Protein AF-A0A4U5PBU0-F1 (afdb_monomer_lite)

Secondary structure (DSSP, 8-state):
----HHHHHHHHHT-HHHHHHHHHHHHHH-TT-HHHHHHHHHHHHHHHHHHHHHT-HHHHHHHHHHHHHHH--HHHHHHHHHHHHHHHHHHHHHHTTSS--------S-TTHHHHHHHHHHHHHHHHHHHHHHH--

Organism: Steinernema carpocapsae (NCBI:txid34508)

pLDDT: mean 74.63, std 17.38, range [34.84, 93.38]

Foldseek 3Di:
DDPCPPLVVCLVVVVLPVLLVVLVVVCVVPVPPPVSLVSLLSSLQSNLVSCVVVVNLVSSLVSLVVSCVRPHPVSSVVVNVVSVVVVVVVVVVVVVPPDDDDDDDDDDDPPVVVVVVVVVVVVVVVVVVVVVVVVD

InterPro domains:
  IPR011990 Tetratricopeptide-like helical domain superfamily [G3DSA:1.25.40.10] (1-101)
  IPR011990 Tetratricopeptide-like helical domain superfamily [SSF48452] (3-75)

Structure (mmCIF, N/CA/C/O backbone):
data_AF-A0A4U5PBU0-F1
#
_entry.id   AF-A0A4U5PBU0-F1
#
loop_
_atom_site.group_PDB
_atom_site.id
_atom_site.type_symbol
_atom_site.label_atom_id
_atom_site.label_alt_id
_atom_site.label_comp_id
_atom_site.label_asym_id
_atom_site.label_entity_id
_atom_site.label_seq_id
_atom_site.pdbx_PDB_ins_code
_atom_site.Cartn_x
_atom_site.Cartn_y
_atom_site.Cartn_z
_atom_site.occupancy
_atom_site.B_iso_or_equiv
_atom_site.auth_seq_id
_atom_site.auth_comp_id
_atom_site.auth_asym_id
_atom_site.auth_atom_id
_atom_site.pdbx_PDB_model_num
ATOM 1 N N . MET A 1 1 ? 17.647 -7.286 8.422 1.00 39.09 1 MET A N 1
ATOM 2 C CA . MET A 1 1 ? 16.354 -7.066 7.740 1.00 39.09 1 MET A CA 1
ATOM 3 C C . MET A 1 1 ? 16.152 -5.564 7.599 1.00 39.09 1 MET A C 1
ATOM 5 O O . MET A 1 1 ? 15.797 -4.914 8.572 1.00 39.09 1 MET A O 1
ATOM 9 N N . CYS A 1 2 ? 16.492 -4.989 6.443 1.00 40.75 2 CYS A N 1
ATOM 10 C CA . CYS A 1 2 ? 16.328 -3.555 6.203 1.00 40.75 2 CYS A CA 1
ATOM 11 C C . CYS A 1 2 ? 14.842 -3.264 5.996 1.00 40.75 2 CYS A C 1
ATOM 13 O O . CYS A 1 2 ? 14.234 -3.700 5.023 1.00 40.75 2 CYS A O 1
ATOM 15 N N . VAL A 1 3 ? 14.259 -2.591 6.977 1.00 45.94 3 VAL A N 1
ATOM 16 C CA . VAL A 1 3 ? 12.867 -2.152 6.995 1.00 45.94 3 VAL A CA 1
ATOM 17 C C . VAL A 1 3 ? 12.620 -1.248 5.781 1.00 45.94 3 VAL A C 1
ATOM 19 O O . VAL A 1 3 ? 13.488 -0.456 5.423 1.00 45.94 3 VAL A O 1
ATOM 22 N N . ASN A 1 4 ? 11.465 -1.419 5.133 1.00 57.72 4 ASN A N 1
ATOM 23 C CA . ASN A 1 4 ? 11.040 -0.838 3.850 1.00 57.72 4 ASN A CA 1
ATOM 24 C C . ASN A 1 4 ? 11.159 0.700 3.758 1.00 57.72 4 ASN A C 1
ATOM 26 O O . ASN A 1 4 ? 10.152 1.408 3.766 1.00 57.72 4 ASN A O 1
ATOM 30 N N . LEU A 1 5 ? 12.375 1.229 3.620 1.00 63.00 5 LEU A N 1
ATOM 31 C CA . LEU A 1 5 ? 12.622 2.671 3.553 1.00 63.00 5 LEU A CA 1
ATOM 32 C C . LEU A 1 5 ? 11.946 3.312 2.329 1.00 63.00 5 LEU A C 1
ATOM 34 O O . LEU A 1 5 ? 11.449 4.430 2.407 1.00 63.00 5 LEU A O 1
ATOM 38 N N . VAL A 1 6 ? 11.873 2.571 1.218 1.00 70.31 6 VAL A N 1
ATOM 39 C CA . VAL A 1 6 ? 11.270 3.028 -0.045 1.00 70.31 6 VAL A CA 1
ATOM 40 C C . VAL A 1 6 ? 9.764 3.252 0.106 1.00 70.31 6 VAL A C 1
ATOM 42 O O . VAL A 1 6 ? 9.269 4.327 -0.220 1.00 70.31 6 VAL A O 1
ATOM 45 N N . GLY A 1 7 ? 9.041 2.272 0.659 1.00 69.00 7 GLY A N 1
ATOM 46 C CA . GLY A 1 7 ? 7.597 2.388 0.878 1.00 69.00 7 GLY A CA 1
ATOM 47 C C . GLY A 1 7 ? 7.250 3.508 1.861 1.00 69.00 7 GLY A C 1
ATOM 48 O O . GLY A 1 7 ? 6.320 4.270 1.619 1.00 69.00 7 GLY A O 1
ATOM 49 N N . LEU A 1 8 ? 8.044 3.661 2.928 1.00 70.44 8 LEU A N 1
ATOM 50 C CA . LEU A 1 8 ? 7.843 4.718 3.921 1.00 70.44 8 LEU A CA 1
ATOM 51 C C . LEU A 1 8 ? 8.094 6.116 3.336 1.00 70.44 8 LEU A C 1
ATOM 53 O O . LEU A 1 8 ? 7.341 7.048 3.605 1.00 70.44 8 LEU A O 1
ATOM 57 N N . LYS A 1 9 ? 9.140 6.259 2.512 1.00 78.56 9 LYS A N 1
ATOM 58 C CA . LYS A 1 9 ? 9.486 7.525 1.860 1.00 78.56 9 LYS A CA 1
ATOM 59 C C . LYS A 1 9 ? 8.399 7.965 0.880 1.00 78.56 9 LYS A C 1
ATOM 61 O O . LYS A 1 9 ? 7.983 9.118 0.921 1.00 78.56 9 LYS A O 1
ATOM 66 N N . LEU A 1 10 ? 7.899 7.039 0.060 1.00 73.75 10 LEU A N 1
ATOM 67 C CA . LEU A 1 10 ? 6.800 7.305 -0.872 1.00 73.75 10 LEU A CA 1
ATOM 68 C C . LEU A 1 10 ? 5.492 7.631 -0.147 1.00 73.75 10 LEU A C 1
ATOM 70 O O . LEU A 1 10 ? 4.765 8.511 -0.599 1.00 73.75 10 LEU A O 1
ATOM 74 N N . ALA A 1 11 ? 5.230 6.976 0.988 1.00 72.25 11 ALA A N 1
ATOM 75 C CA . ALA A 1 11 ? 4.077 7.277 1.828 1.00 72.25 11 ALA A CA 1
ATOM 76 C C . ALA A 1 11 ? 4.140 8.672 2.437 1.00 72.25 11 ALA A C 1
ATOM 78 O O . ALA A 1 11 ? 3.163 9.414 2.368 1.00 72.25 11 ALA A O 1
ATOM 79 N N . ASN A 1 12 ? 5.303 9.063 2.954 1.00 74.56 12 ASN A N 1
ATOM 80 C CA . ASN A 1 12 ? 5.498 10.406 3.480 1.00 74.56 12 ASN A CA 1
ATOM 81 C C . ASN A 1 12 ? 5.353 11.476 2.388 1.00 74.56 12 ASN A C 1
ATOM 83 O O . ASN A 1 12 ? 4.764 12.528 2.612 1.00 74.56 12 ASN A O 1
ATOM 87 N N . ASP A 1 13 ? 5.859 11.187 1.189 1.00 78.75 13 ASP A N 1
ATOM 88 C CA . ASP A 1 13 ? 5.791 12.113 0.064 1.00 78.75 13 ASP A CA 1
ATOM 89 C C . ASP A 1 13 ? 4.423 12.046 -0.670 1.00 78.75 13 ASP A C 1
ATOM 91 O O . ASP A 1 13 ? 4.191 12.847 -1.573 1.00 78.75 13 ASP A O 1
ATOM 95 N N . LYS A 1 14 ? 3.523 11.107 -0.312 1.00 75.56 14 LYS A N 1
ATOM 96 C CA . LYS A 1 14 ? 2.233 10.768 -0.967 1.00 75.56 14 LYS A CA 1
ATOM 97 C C . LYS A 1 14 ? 2.289 10.587 -2.494 1.00 75.56 14 LYS A C 1
ATOM 99 O O . LYS A 1 14 ? 1.270 10.629 -3.182 1.00 75.56 14 LYS A O 1
ATOM 104 N N . LYS A 1 15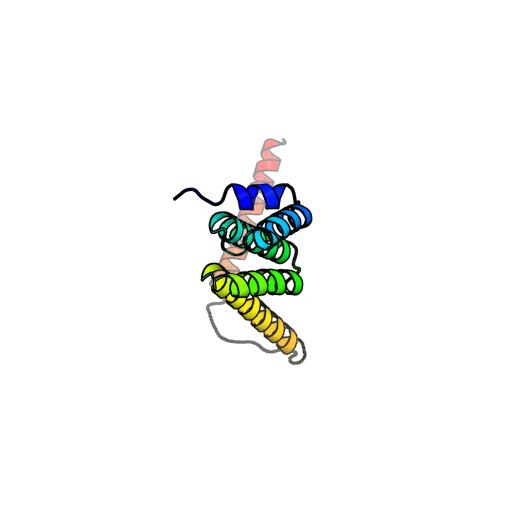 ? 3.473 10.334 -3.051 1.00 85.19 15 LYS A N 1
ATOM 105 C CA . LYS A 1 15 ? 3.717 10.194 -4.499 1.00 85.19 15 LYS A CA 1
ATOM 106 C C . LYS A 1 15 ? 3.554 8.748 -4.971 1.00 85.19 15 LYS A C 1
ATOM 108 O O . LYS A 1 15 ? 4.427 8.212 -5.646 1.00 85.19 15 LYS A O 1
ATOM 113 N N . PHE A 1 16 ? 2.447 8.104 -4.611 1.00 87.50 16 PHE A N 1
ATOM 114 C CA . PHE A 1 16 ? 2.202 6.714 -5.007 1.00 87.50 16 PHE A CA 1
ATOM 115 C C . PHE A 1 16 ? 1.833 6.581 -6.485 1.00 87.50 16 PHE A C 1
ATOM 117 O O . PHE A 1 16 ? 2.417 5.755 -7.174 1.00 87.50 16 PHE A O 1
ATOM 124 N N . GLU A 1 17 ? 0.937 7.442 -6.968 1.00 87.75 17 GLU A N 1
ATOM 125 C CA . GLU A 1 17 ? 0.508 7.542 -8.372 1.00 87.75 17 GLU A CA 1
ATOM 126 C C . GLU A 1 17 ? 1.688 7.517 -9.367 1.00 87.75 17 GLU A C 1
ATOM 128 O O . GLU A 1 17 ? 1.812 6.541 -10.117 1.00 87.75 17 GLU A O 1
ATOM 133 N N . PRO A 1 18 ? 2.609 8.509 -9.353 1.00 88.88 18 PRO A N 1
ATOM 134 C CA . PRO A 1 18 ? 3.701 8.551 -10.323 1.00 88.88 18 PRO A CA 1
ATOM 135 C C . PRO A 1 18 ? 4.671 7.377 -10.153 1.00 88.88 18 PRO A C 1
ATOM 137 O O . PRO A 1 18 ? 5.140 6.828 -11.145 1.00 88.88 18 PRO A O 1
ATOM 140 N N . ALA A 1 19 ? 4.924 6.938 -8.914 1.00 88.69 19 ALA A N 1
ATOM 141 C CA . ALA A 1 19 ? 5.799 5.801 -8.650 1.00 88.69 19 ALA A CA 1
ATOM 142 C C . ALA A 1 19 ? 5.242 4.503 -9.251 1.00 88.69 19 ALA A C 1
ATOM 144 O O . ALA A 1 19 ? 5.978 3.754 -9.890 1.00 88.69 19 ALA A O 1
ATOM 145 N N . THR A 1 20 ? 3.939 4.246 -9.093 1.00 89.81 20 THR A N 1
ATOM 146 C CA . THR A 1 20 ? 3.297 3.082 -9.711 1.00 89.81 20 THR A CA 1
ATOM 147 C C . THR A 1 20 ? 3.287 3.181 -11.232 1.00 89.81 20 THR A C 1
ATOM 149 O O . THR A 1 20 ? 3.624 2.201 -11.883 1.00 89.81 20 THR A O 1
ATOM 152 N N . ALA A 1 21 ? 3.022 4.356 -11.811 1.00 91.25 21 ALA A N 1
ATOM 153 C CA . ALA A 1 21 ? 3.024 4.530 -13.263 1.00 91.25 21 ALA A CA 1
ATOM 154 C C . ALA A 1 21 ? 4.406 4.255 -13.887 1.00 91.25 21 ALA A C 1
ATOM 156 O O . ALA A 1 21 ? 4.510 3.615 -14.934 1.00 91.25 21 ALA A O 1
ATOM 157 N N . ASP A 1 22 ? 5.487 4.702 -13.246 1.00 90.25 22 ASP A N 1
ATOM 158 C CA . ASP A 1 22 ? 6.843 4.451 -13.741 1.00 90.25 22 ASP A CA 1
ATOM 159 C C . ASP A 1 22 ? 7.259 2.982 -13.579 1.00 90.25 22 ASP A 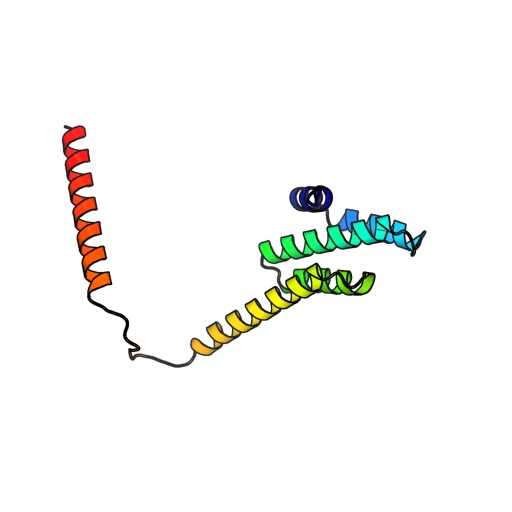C 1
ATOM 161 O O . ASP A 1 22 ? 7.905 2.416 -14.466 1.00 90.25 22 ASP A O 1
ATOM 165 N N . LEU A 1 23 ? 6.830 2.325 -12.498 1.00 90.06 23 LEU A N 1
ATOM 166 C CA . LEU A 1 23 ? 7.035 0.888 -12.309 1.00 90.06 23 LEU A CA 1
ATOM 167 C C . LEU A 1 23 ? 6.218 0.052 -13.306 1.00 90.06 23 LEU A C 1
ATOM 169 O O . LEU A 1 23 ? 6.724 -0.948 -13.810 1.00 90.06 23 LEU A O 1
ATOM 173 N N . GLU A 1 24 ? 4.994 0.466 -13.642 1.00 90.75 24 GLU A N 1
ATOM 174 C CA . GLU A 1 24 ? 4.182 -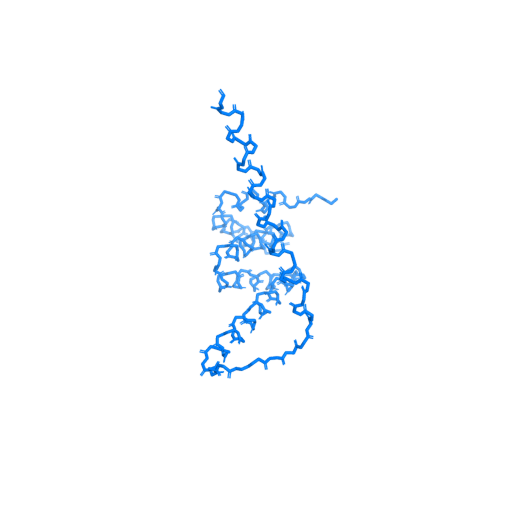0.166 -14.689 1.00 90.75 24 GLU A CA 1
ATOM 175 C C . GLU A 1 24 ? 4.864 -0.059 -16.055 1.00 90.75 24 GLU A C 1
ATOM 177 O O . GLU A 1 24 ? 4.964 -1.061 -16.758 1.00 90.75 24 GLU A O 1
ATOM 182 N N . LYS A 1 25 ? 5.426 1.105 -16.413 1.00 91.31 25 LYS A N 1
ATOM 183 C CA . LYS A 1 25 ? 6.230 1.245 -17.642 1.00 91.31 25 LYS A CA 1
ATOM 184 C C . LYS A 1 25 ? 7.435 0.306 -17.636 1.00 91.31 25 LYS A C 1
ATOM 186 O O . LYS A 1 25 ? 7.706 -0.335 -18.648 1.00 91.31 25 LYS A O 1
ATOM 191 N N . ALA A 1 26 ? 8.140 0.198 -16.509 1.00 89.19 26 ALA A N 1
ATOM 192 C CA . ALA A 1 26 ? 9.283 -0.704 -16.383 1.00 89.19 26 ALA A CA 1
ATOM 193 C C . ALA A 1 26 ? 8.875 -2.175 -16.575 1.00 89.19 26 ALA A C 1
ATOM 195 O O . ALA A 1 26 ? 9.559 -2.913 -17.285 1.00 89.19 26 ALA A O 1
ATOM 196 N N . LEU A 1 27 ? 7.737 -2.582 -16.005 1.00 87.75 27 LEU A N 1
ATOM 197 C CA . LEU A 1 27 ? 7.163 -3.917 -16.193 1.00 87.75 27 LEU A CA 1
ATOM 198 C C . LEU A 1 27 ? 6.606 -4.132 -17.604 1.00 87.75 27 LEU A C 1
ATOM 200 O O . LEU A 1 27 ? 6.608 -5.254 -18.092 1.00 87.75 27 LEU A O 1
ATOM 204 N N . ASN A 1 28 ? 6.161 -3.083 -18.289 1.00 91.94 28 ASN A N 1
ATOM 205 C CA . ASN A 1 28 ? 5.723 -3.189 -19.677 1.00 91.94 28 ASN A CA 1
ATOM 206 C C . ASN A 1 28 ? 6.907 -3.396 -20.638 1.00 91.94 28 ASN A C 1
ATOM 208 O O . ASN A 1 28 ? 6.780 -4.099 -21.634 1.00 91.94 28 ASN A O 1
ATOM 212 N N . ILE A 1 29 ? 8.068 -2.808 -20.328 1.00 91.88 29 ILE A N 1
ATOM 213 C CA . ILE A 1 29 ? 9.312 -3.028 -21.084 1.00 91.88 29 ILE A CA 1
ATOM 214 C C . ILE A 1 29 ? 9.876 -4.421 -20.789 1.00 91.88 29 ILE A C 1
ATOM 216 O O . ILE A 1 29 ? 10.283 -5.136 -21.701 1.00 91.88 29 ILE A O 1
ATOM 220 N N . ASN A 1 30 ? 9.916 -4.807 -19.513 1.00 87.50 30 ASN A N 1
ATOM 221 C CA . ASN A 1 30 ? 10.362 -6.125 -19.086 1.00 87.50 30 ASN A CA 1
ATOM 222 C C . ASN A 1 30 ? 9.441 -6.658 -17.989 1.00 87.50 30 ASN A C 1
ATOM 224 O O . ASN A 1 30 ? 9.616 -6.369 -16.800 1.00 87.50 30 ASN A O 1
ATOM 228 N N . SER A 1 31 ? 8.489 -7.489 -18.406 1.00 84.19 31 SER A N 1
ATOM 229 C CA . SER A 1 31 ? 7.489 -8.084 -17.520 1.00 84.19 31 SER A CA 1
ATOM 230 C C . SER A 1 31 ? 8.108 -8.992 -16.469 1.00 84.19 31 SER A C 1
ATOM 232 O O . SER A 1 31 ? 7.534 -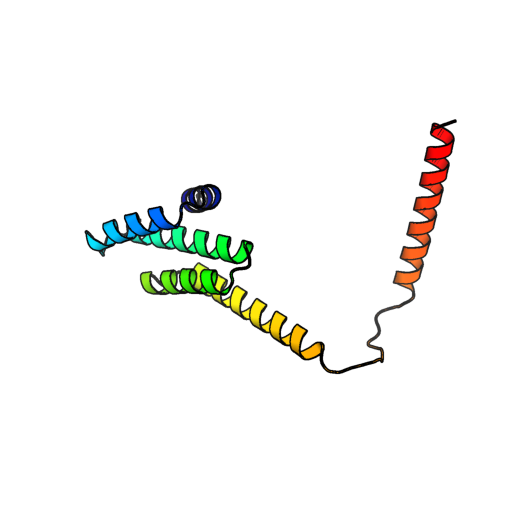9.147 -15.391 1.00 84.19 31 SER A O 1
ATOM 234 N N . GLU A 1 32 ? 9.302 -9.534 -16.729 1.00 84.94 32 GLU A N 1
ATOM 235 C CA . GLU A 1 32 ? 10.004 -10.423 -15.814 1.00 84.94 32 GLU A CA 1
ATOM 236 C C . GLU A 1 32 ? 10.992 -9.736 -14.865 1.00 84.94 32 GLU A C 1
ATOM 238 O O . GLU A 1 32 ? 11.667 -10.397 -14.066 1.00 84.94 32 GLU A O 1
ATOM 243 N N . HIS A 1 33 ? 11.049 -8.404 -14.882 1.00 86.81 33 HIS A N 1
ATOM 244 C CA . HIS A 1 33 ? 11.991 -7.644 -14.074 1.00 86.81 33 HIS A CA 1
ATOM 245 C C . HIS A 1 33 ? 11.696 -7.774 -12.567 1.00 86.81 33 HIS A C 1
ATOM 247 O O . HIS A 1 33 ? 10.887 -7.040 -11.991 1.00 86.81 33 HIS A O 1
ATOM 253 N N . LYS A 1 34 ? 12.402 -8.704 -11.906 1.00 85.88 34 LYS A N 1
ATOM 254 C CA . LYS A 1 34 ? 12.222 -9.071 -10.486 1.00 85.88 34 LYS A CA 1
ATOM 255 C C . LYS A 1 34 ? 12.197 -7.860 -9.551 1.00 85.88 34 LYS A C 1
ATOM 257 O O . LYS A 1 34 ? 11.288 -7.735 -8.737 1.00 85.88 34 LYS A O 1
ATOM 262 N N . ASN A 1 35 ? 13.132 -6.924 -9.719 1.00 85.38 35 ASN A N 1
ATOM 263 C CA . ASN A 1 35 ? 13.207 -5.739 -8.860 1.00 85.38 35 ASN A CA 1
ATOM 264 C C . 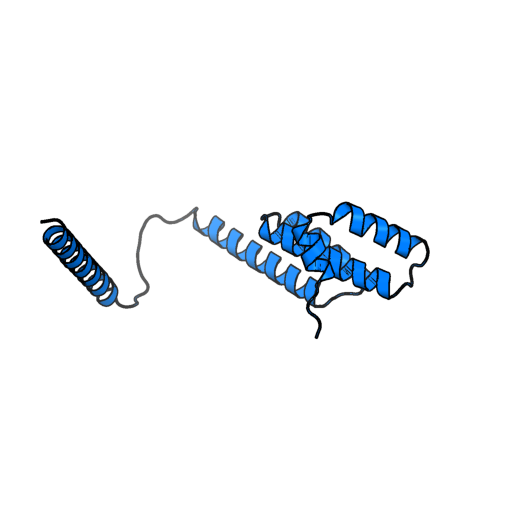ASN A 1 35 ? 12.022 -4.788 -9.078 1.00 85.38 35 ASN A C 1
ATOM 266 O O . ASN A 1 35 ? 11.532 -4.197 -8.124 1.00 85.38 35 ASN A O 1
ATOM 270 N N . ALA A 1 36 ? 11.527 -4.657 -10.316 1.00 86.69 36 ALA A N 1
ATOM 271 C CA . ALA A 1 36 ? 10.391 -3.776 -10.603 1.00 86.69 36 ALA A CA 1
ATOM 272 C C . ALA A 1 36 ? 9.107 -4.353 -9.999 1.00 86.69 36 ALA A C 1
ATOM 274 O O . ALA A 1 36 ? 8.335 -3.615 -9.392 1.00 86.69 36 ALA A O 1
ATOM 275 N N . ARG A 1 37 ? 8.934 -5.682 -10.067 1.00 87.31 37 ARG A N 1
ATOM 276 C CA . ARG A 1 37 ? 7.837 -6.381 -9.384 1.00 87.31 37 ARG A CA 1
ATOM 277 C C . ARG A 1 37 ? 7.912 -6.196 -7.871 1.00 87.31 37 ARG A C 1
ATOM 279 O O . ARG A 1 37 ? 6.926 -5.799 -7.259 1.00 87.31 37 ARG A O 1
ATOM 286 N N . GLN A 1 38 ? 9.087 -6.386 -7.272 1.00 87.25 38 GLN A N 1
ATOM 287 C CA . GLN A 1 38 ? 9.271 -6.172 -5.833 1.00 87.25 38 GLN A CA 1
ATOM 288 C C . GLN A 1 38 ? 8.978 -4.728 -5.411 1.00 87.25 38 GLN A C 1
ATOM 290 O O . GLN A 1 38 ? 8.272 -4.509 -4.425 1.00 87.25 38 GLN A O 1
ATOM 295 N N . TYR A 1 39 ? 9.469 -3.734 -6.155 1.00 88.00 39 TYR A N 1
ATOM 296 C CA . TYR A 1 39 ? 9.172 -2.332 -5.865 1.00 88.00 39 TYR A CA 1
ATOM 297 C C . TYR A 1 39 ? 7.692 -2.000 -6.059 1.00 88.00 39 TYR A C 1
ATOM 299 O O . TYR A 1 39 ? 7.141 -1.267 -5.238 1.00 88.00 39 TYR A O 1
ATOM 307 N N . MET A 1 40 ? 7.024 -2.580 -7.060 1.00 89.06 40 MET A N 1
ATOM 308 C CA . MET A 1 40 ? 5.578 -2.444 -7.244 1.00 89.06 40 MET A CA 1
ATOM 309 C C . MET A 1 40 ? 4.811 -2.972 -6.030 1.00 89.06 40 MET A C 1
ATOM 311 O O . MET A 1 40 ? 3.986 -2.257 -5.463 1.00 89.06 40 MET A O 1
ATOM 315 N N . ILE A 1 41 ? 5.141 -4.181 -5.570 1.00 89.19 41 ILE A N 1
ATOM 316 C CA . ILE A 1 41 ? 4.522 -4.813 -4.397 1.00 89.19 41 ILE A CA 1
ATOM 317 C C . ILE A 1 41 ? 4.683 -3.936 -3.151 1.00 89.19 41 ILE A C 1
ATOM 319 O O . ILE A 1 41 ? 3.705 -3.637 -2.467 1.00 89.19 41 ILE A O 1
ATOM 323 N N . VAL A 1 42 ? 5.908 -3.484 -2.862 1.00 88.31 42 VAL A N 1
ATOM 324 C CA . VAL A 1 42 ? 6.188 -2.639 -1.689 1.00 88.31 42 VAL A CA 1
ATOM 325 C C . VAL A 1 42 ? 5.453 -1.299 -1.780 1.00 88.31 42 VAL A C 1
ATOM 327 O O . VAL A 1 42 ? 4.936 -0.817 -0.771 1.00 88.31 42 VAL A O 1
ATOM 330 N N . THR A 1 43 ? 5.370 -0.716 -2.976 1.00 89.69 43 THR A N 1
ATOM 331 C CA . THR A 1 43 ? 4.701 0.570 -3.211 1.00 89.69 43 THR A CA 1
ATOM 332 C C . THR A 1 43 ? 3.191 0.456 -3.027 1.00 89.69 43 THR A C 1
ATOM 334 O O . THR A 1 43 ? 2.605 1.253 -2.297 1.00 89.69 43 THR A O 1
ATOM 337 N N . LEU A 1 44 ? 2.560 -0.562 -3.617 1.00 91.25 44 LEU A N 1
ATOM 338 C CA .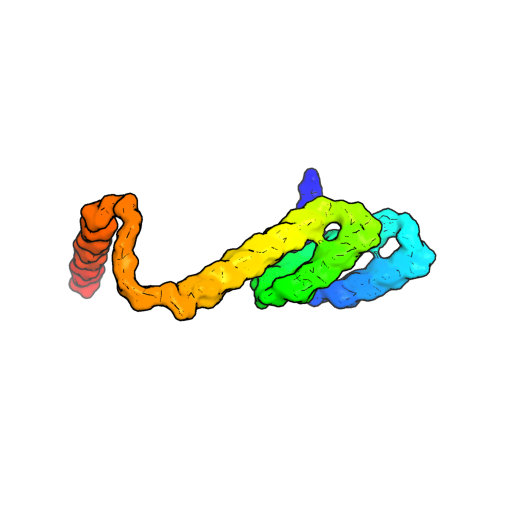 LEU A 1 44 ? 1.126 -0.820 -3.466 1.00 91.25 44 LEU A CA 1
ATOM 339 C C . LEU A 1 44 ? 0.749 -1.166 -2.018 1.00 91.25 44 LEU A C 1
ATOM 341 O O . LEU A 1 44 ? -0.273 -0.688 -1.531 1.00 91.25 44 LEU A O 1
ATOM 345 N N . LEU A 1 45 ? 1.584 -1.930 -1.300 1.00 89.94 45 LEU A N 1
ATOM 346 C CA . LEU A 1 45 ? 1.386 -2.203 0.129 1.00 89.94 45 LEU A CA 1
ATOM 347 C C . LEU A 1 45 ? 1.432 -0.921 0.967 1.00 89.94 45 LEU A C 1
ATOM 349 O O . LEU A 1 45 ? 0.609 -0.734 1.864 1.00 89.94 45 LEU A O 1
ATOM 353 N N . ALA A 1 46 ? 2.399 -0.040 0.702 1.00 89.62 46 ALA A N 1
ATOM 354 C CA . ALA A 1 46 ? 2.502 1.238 1.398 1.00 89.62 46 ALA A CA 1
ATOM 355 C C . ALA A 1 46 ? 1.306 2.149 1.078 1.00 89.62 46 ALA A C 1
ATOM 357 O O . ALA A 1 46 ? 0.739 2.747 1.991 1.00 89.62 46 ALA A O 1
ATOM 358 N N . TRP A 1 47 ? 0.870 2.187 -0.185 1.00 90.88 47 TRP A N 1
ATOM 359 C CA . TRP A 1 47 ? -0.300 2.955 -0.607 1.00 90.88 47 TRP A CA 1
ATOM 360 C C . TRP A 1 47 ? -1.581 2.447 0.057 1.00 90.88 47 TRP A C 1
ATOM 362 O O . TRP A 1 47 ? -2.313 3.230 0.656 1.00 90.88 47 TRP A O 1
ATOM 372 N N . GLY A 1 48 ? -1.823 1.133 0.036 1.00 91.50 48 GLY A N 1
ATOM 373 C CA . GLY A 1 48 ? -2.984 0.530 0.689 1.00 91.50 48 GLY A CA 1
ATOM 374 C C . GLY A 1 48 ? -3.016 0.794 2.196 1.00 91.50 48 GLY A C 1
ATOM 375 O O . GLY A 1 48 ? -4.071 1.094 2.749 1.00 91.50 48 GLY A O 1
ATOM 376 N N . ASN A 1 49 ? -1.860 0.766 2.869 1.00 89.19 49 ASN A N 1
ATOM 377 C CA . ASN A 1 49 ? -1.784 1.142 4.283 1.00 89.19 49 ASN A CA 1
ATOM 378 C C . ASN A 1 49 ? -2.082 2.629 4.511 1.00 89.19 49 ASN A C 1
ATOM 380 O O . ASN A 1 49 ? -2.846 2.940 5.416 1.00 89.19 49 ASN A O 1
ATOM 384 N N . SER A 1 50 ? -1.565 3.524 3.666 1.00 89.25 50 SER A N 1
ATOM 385 C CA . SER A 1 50 ? -1.886 4.955 3.746 1.00 89.25 50 SER A CA 1
ATOM 386 C C . SER A 1 50 ? -3.385 5.210 3.563 1.00 89.25 50 SER A C 1
ATOM 388 O O . SER A 1 50 ? -3.968 5.966 4.329 1.00 89.25 50 SER A O 1
ATOM 390 N N . LEU A 1 51 ? -4.031 4.544 2.600 1.00 90.00 51 LEU A N 1
ATOM 391 C CA . LEU A 1 51 ? -5.480 4.650 2.375 1.00 90.00 51 LEU A CA 1
ATOM 392 C C . LEU A 1 51 ? -6.278 4.104 3.564 1.00 90.00 51 LEU A C 1
ATOM 394 O O . LEU A 1 51 ? -7.251 4.713 3.999 1.00 90.00 51 LEU A O 1
ATOM 398 N N . LYS A 1 52 ? -5.822 2.991 4.152 1.00 87.88 52 LYS A N 1
ATOM 399 C CA . LYS A 1 52 ? -6.399 2.432 5.380 1.00 87.88 52 LYS A CA 1
ATOM 400 C C . LYS A 1 52 ? -6.312 3.418 6.547 1.00 87.88 52 LYS A C 1
ATOM 402 O O . LYS A 1 52 ? -7.275 3.525 7.304 1.00 87.88 52 LYS A O 1
ATOM 407 N N . ASP A 1 53 ? -5.186 4.114 6.687 1.00 86.00 53 ASP A N 1
ATOM 408 C CA . ASP A 1 53 ? -4.970 5.119 7.733 1.00 86.00 53 ASP A CA 1
ATOM 409 C C . ASP A 1 53 ? -5.809 6.387 7.485 1.00 86.00 53 ASP A C 1
ATOM 411 O O . ASP A 1 53 ? -6.302 6.997 8.432 1.00 86.00 53 ASP A O 1
ATOM 415 N N . GLU A 1 54 ? -6.052 6.735 6.219 1.00 86.31 54 GLU A N 1
ATOM 416 C CA . GLU A 1 54 ? -6.973 7.802 5.797 1.00 86.31 54 GLU A CA 1
ATOM 417 C C . GLU A 1 54 ? -8.460 7.410 5.934 1.00 86.31 54 GLU A C 1
ATOM 419 O O . GLU A 1 54 ? -9.340 8.268 5.864 1.00 86.31 54 GLU A O 1
ATOM 424 N N . GLY A 1 55 ? -8.756 6.129 6.180 1.00 85.12 55 GLY A N 1
ATOM 425 C CA . GLY A 1 55 ? -10.114 5.598 6.325 1.00 85.12 55 GLY A CA 1
ATOM 426 C C . GLY A 1 55 ? -10.768 5.155 5.013 1.00 85.12 55 GLY A C 1
ATOM 427 O O . GLY A 1 55 ? -11.897 4.658 5.040 1.00 85.12 55 GLY A O 1
ATOM 428 N N . ASP A 1 56 ? -10.066 5.259 3.884 1.00 89.62 56 ASP A N 1
ATOM 429 C CA . ASP A 1 56 ? -10.505 4.718 2.599 1.00 89.62 56 ASP A CA 1
ATOM 430 C C . ASP A 1 56 ? -10.222 3.211 2.517 1.00 89.62 56 ASP A C 1
ATOM 432 O O . ASP A 1 56 ? -9.229 2.729 1.965 1.00 89.62 56 ASP A O 1
ATOM 436 N N . VAL A 1 57 ? -11.133 2.444 3.113 1.00 88.81 57 VAL A N 1
ATOM 437 C CA . VAL A 1 57 ? -11.068 0.979 3.141 1.00 88.81 57 VAL A CA 1
ATOM 438 C C . VAL A 1 57 ? -11.238 0.373 1.746 1.00 88.81 57 VAL A C 1
ATOM 440 O O . VAL A 1 57 ? -10.607 -0.643 1.456 1.00 88.81 57 VAL A O 1
ATOM 443 N N . ASN A 1 58 ? -12.061 0.978 0.884 1.00 89.12 58 ASN A N 1
ATOM 444 C CA . ASN A 1 58 ? -12.314 0.454 -0.459 1.00 89.12 58 ASN A CA 1
ATOM 445 C C . ASN A 1 58 ? -11.074 0.625 -1.339 1.00 89.12 58 ASN A C 1
ATOM 447 O O . ASN A 1 58 ? -10.597 -0.358 -1.905 1.00 89.12 58 ASN A O 1
ATOM 451 N N . GLY A 1 59 ? -10.497 1.830 -1.365 1.00 91.12 59 GLY A N 1
ATOM 452 C CA . GLY A 1 59 ? -9.261 2.094 -2.091 1.00 91.12 59 GLY A CA 1
ATOM 453 C C . GLY A 1 59 ? -8.106 1.235 -1.578 1.00 91.12 59 GLY A C 1
ATOM 454 O O . GLY A 1 59 ? -7.368 0.653 -2.372 1.00 91.12 59 GLY A O 1
ATOM 455 N N . ALA A 1 60 ? -7.973 1.070 -0.256 1.00 91.69 60 ALA A N 1
ATOM 456 C CA . ALA A 1 60 ? -6.960 0.188 0.324 1.00 91.69 60 ALA A CA 1
ATOM 457 C C . ALA A 1 60 ? -7.089 -1.261 -0.177 1.00 91.69 60 ALA A C 1
ATOM 459 O O . ALA A 1 60 ? -6.085 -1.890 -0.524 1.00 91.69 60 ALA A O 1
ATOM 460 N N . ARG A 1 61 ? -8.324 -1.774 -0.249 1.00 92.44 61 ARG A N 1
ATOM 461 C CA . ARG A 1 61 ? -8.623 -3.132 -0.711 1.00 92.44 61 ARG A CA 1
ATOM 462 C C . ARG A 1 61 ? -8.173 -3.351 -2.150 1.00 92.44 61 ARG A C 1
ATOM 464 O O . ARG A 1 61 ? -7.433 -4.296 -2.404 1.00 92.44 61 ARG A O 1
ATOM 471 N N . GLU A 1 62 ? -8.522 -2.437 -3.052 1.00 93.38 62 GLU A N 1
ATOM 472 C CA . GLU A 1 62 ? -8.122 -2.509 -4.463 1.00 93.38 62 GLU A CA 1
ATOM 473 C C . GLU A 1 62 ? -6.596 -2.555 -4.622 1.00 93.38 62 GLU A C 1
ATOM 475 O O . GLU A 1 62 ? -6.066 -3.316 -5.436 1.00 93.38 62 GLU A O 1
ATOM 480 N N . LYS A 1 63 ? -5.852 -1.768 -3.828 1.00 93.31 63 LYS A N 1
ATOM 481 C CA . LYS A 1 63 ? -4.380 -1.792 -3.881 1.00 93.31 63 LYS A CA 1
ATOM 482 C C . LYS A 1 63 ? -3.816 -3.127 -3.398 1.00 93.31 63 LYS A C 1
ATOM 484 O O . LYS A 1 63 ? -2.880 -3.633 -4.015 1.00 93.31 63 LYS A O 1
ATOM 489 N N . PHE A 1 64 ? -4.371 -3.717 -2.339 1.00 93.00 64 PHE A N 1
ATOM 490 C CA . PHE A 1 64 ? -3.930 -5.030 -1.861 1.00 93.00 64 PHE A CA 1
ATOM 491 C C . PHE A 1 64 ? -4.303 -6.164 -2.823 1.00 93.00 64 PHE A C 1
ATOM 493 O O . PHE A 1 64 ? -3.487 -7.056 -3.043 1.00 93.00 64 PHE A O 1
ATOM 500 N N . GLU A 1 65 ? -5.473 -6.110 -3.459 1.00 91.50 65 GLU A N 1
ATOM 501 C CA . GLU A 1 65 ? -5.871 -7.063 -4.504 1.00 91.50 65 GLU A CA 1
ATOM 502 C C . GLU A 1 65 ? -4.915 -7.013 -5.703 1.00 91.50 65 GLU A C 1
ATOM 504 O O . GLU A 1 65 ? -4.470 -8.058 -6.182 1.00 91.50 65 GLU A O 1
ATOM 509 N N . LYS A 1 66 ? -4.494 -5.812 -6.128 1.00 90.69 66 LYS A N 1
ATOM 510 C CA . LYS A 1 66 ? -3.450 -5.669 -7.155 1.00 90.69 66 LYS A CA 1
ATOM 511 C C . LYS A 1 66 ? -2.143 -6.355 -6.754 1.00 90.69 66 LYS A C 1
ATOM 513 O O . LYS A 1 66 ? -1.530 -7.002 -7.593 1.00 90.69 66 LYS A O 1
ATOM 518 N N . VAL A 1 67 ? -1.715 -6.262 -5.492 1.00 91.19 67 VAL A N 1
ATOM 519 C CA . VAL A 1 67 ? -0.499 -6.955 -5.013 1.00 91.19 67 VAL A CA 1
ATOM 520 C C . VAL A 1 67 ? -0.622 -8.471 -5.159 1.00 91.19 67 VAL A C 1
ATOM 522 O O . VAL A 1 67 ? 0.340 -9.129 -5.562 1.00 91.19 67 VAL A O 1
ATOM 525 N N . LEU A 1 68 ? -1.799 -9.027 -4.862 1.00 89.19 68 LEU A N 1
ATOM 526 C CA . LEU A 1 68 ? -2.044 -10.461 -5.012 1.00 89.19 68 LEU A CA 1
ATOM 527 C C . LEU A 1 68 ? -1.947 -10.924 -6.464 1.00 89.19 68 LEU A C 1
ATOM 529 O O . LEU A 1 68 ? -1.463 -12.026 -6.702 1.00 89.19 68 LEU A O 1
ATOM 533 N N . ALA A 1 69 ? -2.343 -10.080 -7.418 1.00 86.75 69 ALA A N 1
ATOM 534 C CA . ALA A 1 69 ? -2.256 -10.393 -8.840 1.00 86.75 69 ALA A CA 1
ATOM 535 C C . ALA A 1 69 ? -0.809 -10.531 -9.356 1.00 86.75 69 ALA A C 1
ATOM 537 O O . ALA A 1 69 ? -0.598 -11.199 -10.365 1.00 86.75 69 ALA A O 1
ATOM 538 N N . TYR A 1 70 ? 0.183 -9.926 -8.688 1.00 80.19 70 TYR A N 1
ATOM 539 C CA . TYR A 1 70 ? 1.585 -9.993 -9.121 1.00 80.19 70 TYR A CA 1
ATOM 540 C C . TYR A 1 70 ? 2.328 -11.231 -8.603 1.00 80.19 70 TYR A C 1
ATOM 542 O O . TYR A 1 70 ? 2.851 -11.995 -9.406 1.00 80.19 70 TYR A O 1
ATOM 550 N N . GLU A 1 71 ? 2.415 -11.426 -7.284 1.00 74.62 71 GLU A N 1
ATOM 551 C CA . GLU A 1 71 ? 3.143 -12.571 -6.693 1.00 74.62 71 GLU A CA 1
ATOM 552 C C . GLU A 1 71 ? 2.445 -13.193 -5.472 1.00 74.62 71 GLU A C 1
ATOM 554 O O . GLU A 1 71 ? 2.995 -14.096 -4.848 1.00 74.62 71 GLU A O 1
ATOM 559 N N . GLY A 1 72 ? 1.232 -12.750 -5.112 1.00 70.94 72 GLY A N 1
ATOM 560 C CA . GLY A 1 72 ? 0.536 -13.319 -3.953 1.00 70.94 72 GLY A CA 1
ATOM 561 C C . GLY A 1 72 ? 1.276 -13.084 -2.631 1.00 70.94 72 GLY A C 1
ATOM 562 O O . GLY A 1 72 ? 1.473 -14.018 -1.857 1.00 70.94 72 GLY A O 1
ATOM 563 N N . ASP A 1 73 ? 1.710 -11.844 -2.364 1.00 79.69 73 ASP A N 1
ATOM 564 C CA . ASP A 1 73 ? 2.455 -11.534 -1.137 1.00 79.69 73 ASP A CA 1
ATOM 565 C C . ASP A 1 73 ? 1.583 -11.803 0.112 1.00 79.69 73 ASP A C 1
ATOM 567 O O . ASP A 1 73 ? 0.490 -11.231 0.241 1.00 79.69 73 ASP A O 1
ATOM 571 N N . PRO A 1 74 ? 2.050 -12.622 1.076 1.00 82.38 74 PRO A N 1
ATOM 572 C CA . PRO A 1 74 ? 1.281 -12.956 2.275 1.00 82.38 74 PRO A CA 1
ATOM 573 C C . PRO A 1 74 ? 0.928 -11.725 3.122 1.00 82.38 74 PRO A C 1
ATOM 575 O O . PRO A 1 74 ? -0.056 -11.738 3.863 1.00 82.38 74 PRO A O 1
ATOM 578 N N . ARG A 1 75 ? 1.689 -10.629 3.000 1.00 83.38 75 ARG A N 1
ATOM 579 C CA . ARG A 1 75 ? 1.387 -9.359 3.671 1.00 83.38 75 ARG A CA 1
ATOM 580 C C . ARG A 1 75 ? 0.105 -8.728 3.137 1.00 83.38 75 ARG A C 1
ATOM 582 O O . ARG A 1 75 ? -0.646 -8.161 3.926 1.00 83.38 75 ARG A O 1
ATOM 589 N N . ALA A 1 76 ? -0.159 -8.841 1.835 1.00 86.19 76 ALA A N 1
ATOM 590 C CA . ALA A 1 76 ? -1.388 -8.335 1.228 1.00 86.19 76 ALA A CA 1
ATOM 591 C C . ALA A 1 76 ? -2.604 -9.173 1.641 1.00 86.19 76 ALA A C 1
ATOM 593 O O . ALA A 1 76 ? -3.638 -8.604 1.982 1.00 86.19 76 ALA A O 1
ATOM 594 N N . LEU A 1 77 ? -2.458 -10.504 1.711 1.00 86.88 77 LEU A N 1
ATOM 595 C CA . LEU A 1 77 ? -3.508 -11.399 2.221 1.00 86.88 77 LEU A CA 1
ATOM 596 C C . LEU A 1 77 ? -3.908 -11.033 3.651 1.00 86.88 77 LEU A C 1
ATOM 598 O O . LEU A 1 77 ? -5.086 -10.830 3.937 1.00 86.88 77 LEU A O 1
ATOM 602 N N . LYS A 1 78 ? -2.916 -10.879 4.535 1.00 88.56 78 LYS A N 1
ATOM 603 C CA . LYS A 1 78 ? -3.158 -10.484 5.925 1.00 88.56 78 LYS A CA 1
ATOM 604 C C . LYS A 1 78 ? -3.831 -9.112 6.016 1.00 88.56 78 LYS A C 1
ATOM 606 O O . LYS A 1 78 ? -4.758 -8.932 6.799 1.00 88.56 78 LYS A O 1
ATOM 611 N N . ALA A 1 79 ? -3.387 -8.147 5.211 1.00 86.94 79 ALA A N 1
ATOM 612 C CA . ALA A 1 79 ? -3.986 -6.817 5.196 1.00 86.94 79 ALA A CA 1
ATOM 613 C C . ALA A 1 79 ? -5.459 -6.850 4.748 1.00 86.94 79 ALA A C 1
ATOM 615 O O . ALA A 1 79 ? -6.289 -6.183 5.361 1.00 86.94 79 ALA A O 1
ATOM 616 N N . LEU A 1 80 ? -5.807 -7.656 3.739 1.00 88.25 80 LEU A N 1
ATOM 617 C CA . LEU A 1 80 ? -7.195 -7.849 3.303 1.00 88.25 80 LEU A CA 1
ATOM 618 C C . LEU A 1 80 ? -8.058 -8.499 4.388 1.00 88.25 80 LEU A C 1
ATOM 620 O O . LEU A 1 80 ? -9.168 -8.034 4.645 1.00 88.25 80 LEU A O 1
ATOM 624 N N . GLU A 1 81 ? -7.535 -9.513 5.078 1.00 87.94 81 GLU A N 1
ATOM 625 C CA . GLU A 1 81 ? -8.231 -10.147 6.201 1.00 87.94 81 GLU A CA 1
ATOM 626 C C . GLU A 1 81 ? -8.518 -9.142 7.332 1.00 87.94 81 GLU A C 1
ATOM 628 O O . GLU A 1 81 ? -9.626 -9.104 7.872 1.00 87.94 81 GLU A O 1
ATOM 633 N N . GLU A 1 82 ? -7.557 -8.269 7.655 1.00 87.31 82 GLU A N 1
ATOM 634 C CA . GLU A 1 82 ? -7.734 -7.194 8.638 1.00 87.31 82 GLU A CA 1
ATOM 635 C C . GLU A 1 82 ? -8.822 -6.189 8.221 1.00 87.31 82 GLU A C 1
ATOM 637 O O . GLU A 1 82 ? -9.610 -5.744 9.067 1.00 87.31 82 GLU A O 1
ATOM 642 N N . LEU A 1 83 ? -8.889 -5.825 6.934 1.00 86.19 83 LEU A N 1
ATOM 643 C CA . LEU A 1 83 ? -9.939 -4.948 6.404 1.00 86.19 83 LEU A CA 1
ATOM 644 C C . LEU A 1 83 ? -11.320 -5.609 6.520 1.00 86.19 83 LEU A C 1
ATOM 646 O O . LEU A 1 83 ? -12.273 -4.984 6.997 1.00 86.19 83 LEU A O 1
ATOM 650 N N . ASP A 1 84 ? -11.418 -6.889 6.170 1.00 84.19 84 ASP A N 1
ATOM 651 C CA . ASP A 1 84 ? -12.664 -7.653 6.222 1.00 84.19 84 ASP A CA 1
ATOM 652 C C . ASP A 1 84 ? -13.148 -7.885 7.656 1.00 84.19 84 ASP A C 1
ATOM 654 O O . ASP A 1 84 ? -14.348 -7.790 7.946 1.00 84.19 84 ASP A O 1
ATOM 658 N N . ALA A 1 85 ? -12.225 -8.137 8.585 1.00 81.88 85 ALA A N 1
ATOM 659 C CA . ALA A 1 85 ? -12.522 -8.238 10.008 1.00 81.88 85 ALA A CA 1
ATOM 660 C C . ALA A 1 85 ? -13.090 -6.917 10.551 1.00 81.88 85 ALA A C 1
ATOM 662 O O . ALA A 1 85 ? -14.132 -6.918 11.217 1.00 81.88 85 ALA A O 1
ATOM 663 N N . LYS A 1 86 ? -12.470 -5.776 10.214 1.00 75.19 86 LYS A N 1
ATOM 664 C CA . LYS A 1 86 ? -12.975 -4.443 10.589 1.00 75.19 86 LYS A CA 1
ATOM 665 C C . LYS A 1 86 ? -14.355 -4.164 9.993 1.00 75.19 86 LYS A C 1
ATOM 667 O O . LYS A 1 86 ? -15.233 -3.675 10.706 1.00 75.19 86 LYS A O 1
ATOM 672 N N . ALA A 1 87 ? -14.592 -4.534 8.735 1.00 74.81 87 ALA A N 1
ATOM 673 C CA . ALA A 1 87 ? -15.894 -4.373 8.089 1.00 74.81 87 ALA A CA 1
ATOM 674 C C . ALA A 1 87 ? -17.003 -5.180 8.794 1.00 74.81 87 ALA A C 1
ATOM 676 O O . ALA A 1 87 ? -18.106 -4.670 9.019 1.00 74.81 87 ALA A O 1
ATOM 677 N N . LYS A 1 88 ? -16.711 -6.421 9.210 1.00 68.94 88 LYS A N 1
ATOM 678 C CA . LYS A 1 88 ? -17.642 -7.263 9.985 1.00 68.94 88 LYS A CA 1
ATOM 679 C C . LYS A 1 88 ? -17.949 -6.671 11.364 1.00 68.94 88 LYS A C 1
ATOM 681 O O . LYS A 1 88 ? -19.104 -6.690 11.789 1.00 68.94 88 LYS A O 1
ATOM 686 N N . ILE A 1 89 ? -16.949 -6.117 12.050 1.00 64.94 89 ILE A N 1
ATOM 687 C CA . ILE A 1 89 ? -17.129 -5.451 13.351 1.00 64.94 89 ILE A CA 1
ATOM 688 C C . ILE A 1 89 ? -18.019 -4.205 13.205 1.00 64.94 89 ILE A C 1
ATOM 690 O O . ILE A 1 89 ? -18.959 -4.034 13.983 1.00 64.94 89 ILE A O 1
ATOM 694 N N . SER A 1 90 ? -17.796 -3.383 12.174 1.00 63.16 90 SER A N 1
ATOM 695 C CA . SER A 1 90 ? -18.633 -2.207 11.894 1.00 63.16 90 SER A CA 1
ATOM 696 C C . SER A 1 90 ? -20.083 -2.574 11.568 1.00 63.16 90 SER A C 1
ATOM 698 O O . SER A 1 90 ? -21.000 -1.943 12.093 1.00 63.16 90 SER A O 1
ATOM 700 N N . LYS A 1 91 ? -20.323 -3.635 10.781 1.00 59.62 91 LYS A N 1
ATOM 701 C CA . LYS A 1 91 ? -21.688 -4.121 10.503 1.00 59.62 91 LYS A CA 1
ATOM 702 C C . LYS A 1 91 ? -22.405 -4.613 11.761 1.00 59.62 91 LYS A C 1
ATOM 704 O O . LYS A 1 91 ? -23.569 -4.279 11.950 1.00 59.62 91 LYS A O 1
ATOM 709 N N . ARG A 1 92 ? -21.713 -5.337 12.649 1.00 57.81 92 ARG A N 1
ATOM 710 C CA . ARG A 1 92 ? -22.288 -5.796 13.928 1.00 57.81 92 ARG A CA 1
ATOM 711 C C . ARG A 1 92 ? -22.663 -4.634 14.850 1.00 57.81 92 ARG A C 1
ATOM 713 O O . ARG A 1 92 ? -23.690 -4.708 15.517 1.00 57.81 92 ARG A O 1
ATOM 720 N N . LYS A 1 93 ? -21.871 -3.555 14.850 1.00 53.41 93 LYS A N 1
ATOM 721 C CA . LYS A 1 93 ? -22.139 -2.335 15.629 1.00 53.41 93 LYS A CA 1
ATOM 722 C C . LYS A 1 93 ? -23.327 -1.526 15.085 1.00 53.41 93 LYS A C 1
ATOM 724 O O . LYS A 1 93 ? -24.062 -0.938 15.873 1.00 53.41 93 LYS A O 1
ATOM 729 N N . ALA A 1 94 ? -23.542 -1.536 13.768 1.00 51.03 94 ALA A N 1
ATOM 730 C CA . ALA A 1 94 ? -24.693 -0.902 13.119 1.00 51.03 94 ALA A CA 1
ATOM 731 C C . ALA A 1 94 ? -25.991 -1.727 13.250 1.00 51.03 94 ALA A C 1
ATOM 733 O O . ALA A 1 94 ? -27.073 -1.160 13.354 1.00 51.03 94 ALA A O 1
ATOM 734 N N . SER A 1 95 ? -25.906 -3.061 13.307 1.00 47.72 95 SER A N 1
ATOM 735 C CA . SER A 1 95 ? -27.074 -3.922 13.562 1.00 47.72 95 SER A CA 1
ATOM 736 C C . SER A 1 95 ? -27.509 -3.954 15.033 1.00 47.72 95 SER A C 1
ATOM 738 O O . SER A 1 95 ? -28.640 -4.327 15.321 1.00 47.72 95 SER A O 1
ATOM 740 N N . SER A 1 96 ? -26.642 -3.562 15.974 1.00 49.41 96 SER A N 1
ATOM 741 C CA . SER A 1 96 ? -26.994 -3.427 17.397 1.00 49.41 96 SER A CA 1
ATOM 742 C C . SER A 1 96 ? -27.601 -2.066 17.763 1.00 49.41 96 SER A C 1
ATOM 744 O O . SER A 1 96 ? -27.953 -1.862 18.919 1.00 49.41 96 SER A O 1
ATOM 746 N N . SER A 1 97 ? -27.725 -1.121 16.821 1.00 47.81 97 SER A N 1
ATOM 747 C CA . SER A 1 97 ? -28.309 0.205 17.087 1.00 47.81 97 SER A CA 1
ATOM 748 C C . SER A 1 97 ? -29.785 0.341 16.693 1.00 47.81 97 SER A C 1
ATOM 750 O O . SER A 1 97 ? -30.329 1.436 16.807 1.00 47.81 97 SER A O 1
ATOM 752 N N . SER A 1 98 ? -30.452 -0.734 16.254 1.00 47.72 98 SER A N 1
ATOM 753 C CA . SER A 1 98 ? -31.877 -0.706 15.877 1.00 47.72 98 SER A CA 1
ATOM 754 C C . SER A 1 98 ? -32.811 -1.542 16.758 1.00 47.72 98 SER A C 1
ATOM 756 O O . SER A 1 98 ? -34.010 -1.559 16.497 1.00 47.72 98 SER A O 1
ATOM 758 N N . SER A 1 99 ? -32.342 -2.169 17.842 1.00 46.41 99 SER A N 1
ATOM 759 C CA . SER A 1 99 ? -33.257 -2.725 18.848 1.00 46.41 99 SER A CA 1
ATOM 760 C C . SER A 1 99 ? -32.577 -2.921 20.199 1.00 46.41 99 SER A C 1
ATOM 762 O O . SER A 1 99 ? -31.800 -3.853 20.359 1.00 46.41 99 SER A O 1
ATOM 764 N N . SER A 1 100 ? -32.865 -2.014 21.139 1.00 40.38 100 SER A N 1
ATOM 765 C CA . SER A 1 100 ? -33.193 -2.300 22.548 1.00 40.38 100 SER A CA 1
ATOM 766 C C . SER A 1 100 ? -32.917 -1.074 23.423 1.00 40.38 100 SER A C 1
ATOM 768 O O . SER A 1 100 ? -31.810 -0.843 23.914 1.00 40.38 100 SER A O 1
ATOM 770 N N . ARG A 1 101 ? -33.994 -0.318 23.664 1.00 45.22 101 ARG A N 1
ATOM 771 C CA . ARG A 1 101 ? -34.293 0.234 24.990 1.00 45.22 101 ARG A CA 1
ATOM 772 C C . ARG A 1 101 ? -33.935 -0.806 26.060 1.00 45.22 101 ARG A C 1
ATOM 774 O O . ARG A 1 101 ? -34.336 -1.954 25.922 1.00 45.22 101 ARG A O 1
ATOM 781 N N . SER A 1 102 ? -33.230 -0.345 27.089 1.00 43.06 102 SER A N 1
ATOM 782 C CA . SER A 1 102 ? -33.212 -0.839 28.471 1.00 43.06 102 SER A CA 1
ATOM 783 C C . SER A 1 102 ? -33.277 -2.357 28.687 1.00 43.06 102 SER A C 1
ATOM 785 O O . SER A 1 102 ? -34.342 -2.953 28.584 1.00 43.06 102 SER A O 1
ATOM 787 N N . THR A 1 103 ? -32.186 -2.962 29.150 1.00 40.22 103 THR A N 1
ATOM 788 C CA . THR A 1 103 ? -32.067 -3.552 30.504 1.00 40.22 103 THR A CA 1
ATOM 789 C C . THR A 1 103 ? -30.755 -4.325 30.630 1.00 40.22 103 THR A C 1
ATOM 791 O O . THR A 1 103 ? -30.192 -4.831 29.666 1.00 40.22 103 THR A O 1
ATOM 794 N N . GLU A 1 104 ? -30.223 -4.285 31.842 1.00 39.97 104 GLU A N 1
ATOM 795 C CA . GLU A 1 104 ? -28.898 -4.717 32.256 1.00 39.97 104 GLU A CA 1
ATOM 796 C C . GLU A 1 104 ? -28.654 -6.229 32.150 1.00 39.97 104 GLU A C 1
ATOM 798 O O . GLU A 1 104 ? -29.553 -7.039 32.347 1.00 39.97 104 GLU A O 1
ATOM 803 N N . SER A 1 105 ? -27.367 -6.575 32.036 1.00 38.41 105 SER A N 1
ATOM 804 C CA . SER A 1 105 ? -26.643 -7.417 33.007 1.00 38.41 105 SER A CA 1
ATOM 805 C C . SER A 1 105 ? -25.901 -8.599 32.387 1.00 38.41 105 SER A C 1
ATOM 807 O O . SER A 1 105 ? -26.480 -9.604 31.989 1.00 38.41 105 SER A O 1
ATOM 809 N N . SER A 1 106 ? -24.574 -8.535 32.479 1.00 34.84 106 SER A N 1
ATOM 810 C CA . SER A 1 106 ? -23.811 -9.681 32.965 1.00 34.84 106 SER A CA 1
ATOM 811 C C . SER A 1 106 ? -22.689 -9.170 33.864 1.00 34.84 106 SER A C 1
ATOM 813 O O . SER A 1 106 ? -21.835 -8.383 33.453 1.00 34.84 106 SER A O 1
ATOM 815 N N . HIS A 1 107 ? -22.782 -9.580 35.122 1.00 37.22 107 HIS A N 1
ATOM 816 C CA . HIS A 1 107 ? -21.986 -9.197 36.273 1.00 37.22 107 HIS A CA 1
ATOM 817 C C . HIS A 1 107 ? -20.463 -9.278 36.105 1.00 37.22 107 HIS A C 1
ATOM 819 O O . HIS A 1 107 ? -19.907 -10.299 35.716 1.00 37.22 107 HIS A O 1
ATOM 825 N N . GLY A 1 108 ? -19.809 -8.210 36.571 1.00 36.81 108 GLY A N 1
ATOM 826 C CA . GLY A 1 108 ? -18.383 -8.128 36.881 1.00 36.81 108 GLY A CA 1
ATOM 827 C C . GLY A 1 108 ? -18.095 -6.942 37.813 1.00 36.81 108 GLY A C 1
ATOM 828 O O . GLY A 1 108 ? -17.581 -5.922 37.379 1.00 36.81 108 GLY A O 1
ATOM 829 N N . SER A 1 109 ? -18.502 -7.072 39.083 1.00 38.47 109 SER A N 1
ATOM 830 C CA . SER A 1 109 ? -18.176 -6.241 40.265 1.00 38.47 109 SER A CA 1
ATOM 831 C C . SER A 1 109 ? -18.324 -4.703 40.169 1.00 38.47 109 SER A C 1
ATOM 833 O O . SER A 1 109 ? -17.368 -3.941 40.022 1.00 38.47 109 SER A O 1
ATOM 835 N N . SER A 1 110 ? -19.551 -4.220 40.405 1.00 48.06 110 SER A N 1
ATOM 836 C CA . SER A 1 110 ? -19.925 -2.795 40.500 1.00 48.06 110 SER A CA 1
ATOM 837 C C . SER A 1 110 ? -19.391 -2.049 41.748 1.00 48.06 110 SER A C 1
ATOM 839 O O . SER A 1 110 ? -19.650 -0.849 41.893 1.00 48.06 110 SER A O 1
ATOM 841 N N . ALA A 1 111 ? -18.666 -2.704 42.660 1.00 49.34 111 ALA A N 1
ATOM 842 C CA . ALA A 1 111 ? -18.131 -2.059 43.866 1.00 49.34 111 ALA A CA 1
ATOM 843 C C . ALA A 1 111 ? -16.758 -1.394 43.630 1.00 49.34 111 ALA A C 1
ATOM 845 O O . ALA A 1 111 ? -16.475 -0.329 44.181 1.00 49.34 111 ALA A O 1
ATOM 846 N N . GLU A 1 112 ? -15.933 -1.973 42.754 1.00 44.53 112 GLU A N 1
ATOM 847 C CA . GLU A 1 112 ? -14.560 -1.523 42.485 1.00 44.53 112 GLU A CA 1
ATOM 848 C C . GLU A 1 112 ? -14.525 -0.194 41.701 1.00 44.53 112 GLU A C 1
ATOM 850 O O . GLU A 1 112 ? -13.758 0.721 42.009 1.00 44.53 112 GLU A O 1
ATOM 855 N N . ALA A 1 113 ? -15.412 -0.044 40.710 1.00 46.06 113 ALA A N 1
ATOM 856 C CA . ALA A 1 113 ? -15.467 1.140 39.848 1.00 46.06 113 ALA A CA 1
ATOM 857 C C . ALA A 1 113 ? -15.971 2.398 40.581 1.00 46.06 113 ALA A C 1
ATOM 859 O O . ALA A 1 113 ? -15.541 3.512 40.274 1.00 46.06 113 ALA A O 1
ATOM 860 N N . LYS A 1 114 ? -16.845 2.236 41.587 1.00 53.72 114 LYS A N 1
ATOM 861 C CA . LYS A 1 114 ? -17.324 3.354 42.418 1.00 53.72 114 LYS A CA 1
ATOM 862 C C . LYS A 1 114 ? -16.243 3.842 43.390 1.00 53.72 114 LYS A C 1
ATOM 864 O O . LYS A 1 114 ? -16.092 5.052 43.548 1.00 53.72 114 LYS A O 1
ATOM 869 N N . ARG A 1 115 ? -15.440 2.933 43.963 1.00 53.16 115 ARG A N 1
ATOM 870 C CA . ARG A 1 115 ? -14.303 3.287 44.837 1.00 53.16 115 ARG A CA 1
ATOM 871 C C . ARG A 1 115 ? -13.234 4.084 44.091 1.00 53.16 115 ARG A C 1
ATOM 873 O O . ARG A 1 115 ? -12.858 5.160 44.544 1.00 53.16 115 ARG A O 1
ATOM 880 N N . LYS A 1 116 ? -12.837 3.634 42.896 1.00 54.16 116 LYS A N 1
ATOM 881 C CA . LYS A 1 116 ? -11.818 4.328 42.086 1.00 54.16 116 LYS A CA 1
ATOM 882 C C . LYS A 1 116 ? -12.251 5.733 41.647 1.00 54.16 116 LYS A C 1
ATOM 884 O O . LYS A 1 116 ? -11.416 6.629 41.561 1.00 54.16 116 LYS A O 1
ATOM 889 N N . LYS A 1 117 ? -13.551 5.961 41.415 1.00 56.75 117 LYS A N 1
ATOM 890 C CA . LYS A 1 117 ? -14.078 7.288 41.046 1.00 56.75 117 LYS A CA 1
ATOM 891 C C . LYS A 1 117 ? -14.095 8.265 42.230 1.00 56.75 117 LYS A C 1
ATOM 893 O O . LYS A 1 117 ? -13.801 9.441 42.039 1.00 56.75 117 LYS A O 1
ATOM 898 N N . ALA A 1 118 ? -14.387 7.777 43.438 1.00 60.16 118 ALA A N 1
ATOM 899 C CA . ALA A 1 118 ? -14.341 8.580 44.661 1.00 60.16 118 ALA A CA 1
ATOM 900 C C . ALA A 1 118 ? -12.901 8.954 45.055 1.00 60.16 118 ALA A C 1
ATOM 902 O O . ALA A 1 118 ? -12.637 10.099 45.410 1.00 60.16 118 ALA A O 1
ATOM 903 N N . GLU A 1 119 ? -11.959 8.018 44.918 1.00 60.75 119 GLU A N 1
ATOM 904 C CA . GLU A 1 119 ? -10.551 8.257 45.250 1.00 60.75 119 GLU A CA 1
ATOM 905 C C . GLU A 1 119 ? -9.891 9.258 44.287 1.00 60.75 119 GLU A C 1
ATOM 907 O O . GLU A 1 119 ? -9.116 10.117 44.703 1.00 60.75 119 GLU A O 1
ATOM 912 N N . ASN A 1 120 ? -10.249 9.203 42.998 1.00 65.38 120 ASN A N 1
ATOM 913 C CA . ASN A 1 120 ? -9.742 10.149 42.004 1.00 65.38 120 ASN A CA 1
ATOM 914 C C . ASN A 1 120 ? -10.285 11.577 42.233 1.00 65.38 120 ASN A C 1
ATOM 916 O O . ASN A 1 120 ? -9.559 12.553 42.071 1.00 65.38 120 ASN A O 1
ATOM 920 N N . ALA A 1 121 ? -11.537 11.710 42.688 1.00 70.75 121 ALA A N 1
ATOM 921 C CA . ALA A 1 121 ? -12.115 13.006 43.051 1.00 70.75 121 ALA A CA 1
ATOM 922 C C . ALA A 1 121 ? -11.473 13.625 44.309 1.00 70.75 121 ALA A C 1
ATOM 924 O O . ALA A 1 121 ? -11.318 14.843 44.375 1.00 70.75 121 ALA A O 1
ATOM 925 N N . ALA A 1 122 ? -11.073 12.808 45.291 1.00 75.81 122 ALA A N 1
ATOM 926 C CA . ALA A 1 122 ? -10.374 13.286 46.486 1.00 75.81 122 ALA A CA 1
ATOM 927 C C . ALA A 1 122 ? -8.969 13.815 46.154 1.00 75.81 122 ALA A C 1
ATOM 929 O O . ALA A 1 122 ? -8.618 14.919 46.568 1.00 75.81 122 ALA A O 1
ATOM 930 N N . LYS A 1 123 ? -8.213 13.084 45.323 1.00 75.06 123 LYS A N 1
ATOM 931 C CA . LYS A 1 123 ? -6.881 13.513 44.857 1.00 75.06 123 LYS A CA 1
ATOM 932 C C . LYS A 1 123 ? -6.935 14.839 44.096 1.00 75.06 123 LYS A C 1
ATOM 934 O O . LYS A 1 123 ? -6.054 15.675 44.268 1.00 75.06 123 LYS A O 1
ATOM 939 N N . LEU A 1 124 ? -7.983 15.059 43.296 1.00 73.69 124 LEU A N 1
ATOM 940 C CA . LEU A 1 124 ? -8.159 16.316 42.564 1.00 73.69 124 LEU A CA 1
ATOM 941 C C . LEU A 1 124 ? -8.370 17.510 43.511 1.00 73.69 124 LEU A C 1
ATOM 943 O O . LEU A 1 124 ? -7.789 18.567 43.292 1.00 73.69 124 LEU A O 1
ATOM 947 N N . ARG A 1 125 ? -9.127 17.327 44.603 1.00 81.12 125 ARG A N 1
ATOM 948 C CA . ARG A 1 125 ? -9.340 18.377 45.614 1.00 81.12 125 ARG A CA 1
ATOM 949 C C . ARG A 1 125 ? -8.079 18.707 46.406 1.00 81.12 125 ARG A C 1
ATOM 951 O O . ARG A 1 125 ? -7.798 19.882 46.616 1.00 81.12 125 ARG A O 1
ATOM 958 N N . GLU A 1 126 ? -7.303 17.701 46.809 1.00 81.19 126 GLU A N 1
ATOM 959 C CA . GLU A 1 126 ? -6.016 17.941 47.480 1.00 81.19 126 GLU A CA 1
ATOM 960 C C . GLU A 1 126 ? -5.041 18.707 46.577 1.00 81.19 126 GLU A C 1
ATOM 962 O O . GLU A 1 126 ? -4.354 19.620 47.038 1.00 81.19 126 GLU A O 1
ATOM 967 N N . MET A 1 127 ? -5.016 18.396 45.276 1.00 74.81 127 MET A N 1
ATOM 968 C CA . MET A 1 127 ? -4.209 19.149 44.313 1.00 74.81 127 MET A CA 1
ATOM 969 C C . MET A 1 127 ? -4.680 20.602 44.168 1.00 74.81 127 MET A C 1
ATOM 971 O O . MET A 1 127 ? -3.848 21.508 44.127 1.00 74.81 127 MET A O 1
ATOM 975 N N . GLU A 1 128 ? -5.991 20.846 44.117 1.00 78.44 128 GLU A N 1
ATOM 976 C CA . GLU A 1 128 ? -6.546 22.203 44.033 1.00 78.44 128 GLU A CA 1
ATOM 977 C C . GLU A 1 128 ? -6.208 23.047 45.271 1.00 78.44 128 GLU A C 1
ATOM 979 O O . GLU A 1 128 ? -5.802 24.207 45.136 1.00 78.44 128 GLU A O 1
ATOM 984 N N . GLU A 1 129 ? -6.299 22.474 46.474 1.00 84.50 129 GLU A N 1
ATOM 985 C CA . GLU A 1 129 ? -5.917 23.172 47.706 1.00 84.50 129 GLU A CA 1
ATOM 986 C C . GLU A 1 129 ? -4.409 23.433 47.789 1.00 84.50 129 GLU A C 1
ATOM 988 O O . GLU A 1 129 ? -3.990 24.520 48.200 1.00 84.50 129 GLU A O 1
ATOM 993 N N . PHE A 1 130 ? -3.583 22.487 47.338 1.00 81.31 130 PHE A N 1
ATOM 994 C CA . PHE A 1 130 ? -2.135 22.670 47.269 1.00 81.31 130 PHE A CA 1
ATOM 995 C C . PHE A 1 130 ? -1.748 23.819 46.328 1.00 81.31 130 PHE A C 1
ATOM 997 O O . PHE A 1 130 ? -0.962 24.693 46.698 1.00 81.31 130 PHE A O 1
ATOM 1004 N N . ILE A 1 131 ? -2.354 23.883 45.138 1.00 79.12 131 ILE A N 1
ATOM 1005 C CA . ILE A 1 131 ? -2.131 24.978 44.181 1.00 79.12 131 ILE A CA 1
ATOM 1006 C C . ILE A 1 131 ? -2.573 26.318 44.776 1.00 79.12 131 ILE A C 1
ATOM 1008 O O . ILE A 1 131 ? -1.893 27.327 44.587 1.00 79.12 131 ILE A O 1
ATOM 1012 N N . LYS A 1 132 ? -3.689 26.347 45.512 1.00 84.19 132 LYS A N 1
ATOM 1013 C CA . LYS A 1 132 ? -4.163 27.561 46.186 1.00 84.19 132 LYS A CA 1
ATOM 1014 C C . LYS A 1 132 ? -3.171 28.050 47.244 1.00 84.19 132 LYS A C 1
ATOM 1016 O O . LYS A 1 132 ? -2.956 29.252 47.346 1.00 84.19 132 LYS A O 1
ATOM 1021 N N . LYS A 1 133 ? -2.539 27.135 47.986 1.00 75.75 133 LYS A N 1
ATOM 1022 C CA . LYS A 1 133 ? -1.545 27.457 49.020 1.00 75.75 133 LYS A CA 1
ATOM 1023 C C . LYS A 1 133 ? -0.195 27.915 48.456 1.00 75.75 133 LYS A C 1
ATOM 1025 O O . LYS A 1 133 ? 0.495 28.665 49.125 1.00 75.75 133 LYS A O 1
ATOM 1030 N N . LEU A 1 134 ? 0.163 27.497 47.239 1.00 71.62 134 LEU A N 1
ATOM 1031 C CA . LEU A 1 134 ? 1.349 27.990 46.521 1.00 71.62 134 LEU A CA 1
ATOM 1032 C C . LEU A 1 134 ? 1.143 29.356 45.847 1.00 71.62 134 LEU A C 1
ATOM 1034 O O . LEU A 1 134 ? 2.117 30.010 45.488 1.00 71.62 134 LEU A O 1
ATOM 1038 N N . LYS A 1 135 ? -0.114 29.753 45.612 1.00 66.50 135 LYS A N 1
ATOM 1039 C CA . LYS A 1 135 ? -0.483 31.038 44.994 1.00 66.50 135 LYS A CA 1
ATOM 1040 C C . LYS A 1 135 ? -0.811 32.139 46.015 1.00 66.50 135 LYS A C 1
ATOM 1042 O O . LYS A 1 135 ? -1.216 33.221 45.594 1.00 66.50 135 LYS A O 1
ATOM 1047 N N . ALA A 1 136 ? -0.681 31.849 47.310 1.00 55.12 136 ALA A N 1
ATOM 1048 C CA . ALA A 1 136 ? -0.778 32.803 48.416 1.00 55.12 136 ALA A CA 1
ATOM 1049 C C . ALA A 1 136 ? 0.630 33.208 48.865 1.00 55.12 136 ALA A C 1
ATOM 1051 O O . ALA A 1 136 ? 0.803 34.399 49.198 1.00 55.12 136 ALA A O 1
#

Radius of gyration: 25.65 Å; chains: 1; bounding box: 51×46×70 Å

Sequence (136 aa):
MCVNLVGLKLANDKKFEPATADLEKALNINSEHKNARQYMIVTLLAWGNSLKDEGDVNGAREKFEKVLAYEGDPRALKALEELDAKAKISKRKASSSSSSRSTESSHGSSAEAKRKKAENAAKLREMEEFIKKLKA